Protein 5HDW (pdb70)

B-factor: mean 55.84, std 20.88, range [26.65, 160.29]

Organism: Homo sapiens (NCBI:txid9606)

Solvent-accessible surface area: 7452 Å² total; per-residue (Å²): 105,128,50,92,21,84,47,71,58,5,25,0,16,0,28,18,59,51,56,88,177,111,24,42,120,156,81,52,96,17,34,3,31,12,103,0,78,0,48,8,47,176,124,10,103,90,76,74,6,0,44,0,48,31,59,39,10,92,28,11,19,65,132,57,84,76,107,120,48,138,12,100,0,0,90,66,87,94,18,68,0,26,36,30,113,58,36,82,20,86,32,68,15,82,9,50,16,64,36,3,68,1,44,13,72,0,26,0,47,42,56,146,91,197,135,125,109,56,77,0,47,5,14,129,0,94,2,67,9,126,147

GO terms:
  GO:0005634 nucleus (C, IDA)
  GO:0019005 SCF ubiquitin ligase complex (C, IDA)
  GO:0031146 SCF-dependent proteasomal ubiquitin-dependent protein catabolic process (P, IDA)
  GO:1990756 ubiquitin-like ligase-substrate adaptor activity (F, IDA)
  GO:0032496 response to lipopolysaccharide (P, IDA)
  GO:0004842 ubiquitin-protein transferase activity (F, TAS)
  GO:0006508 proteolysis (P, TAS)
  GO:0005515 protein binding (F, IPI)

Radius of gyration: 16.0 Å; Cα contacts (8 Å, |Δi|>4): 334; chains: 1; bounding box: 41×27×47 Å

CATH classification: 2.60.40.1470

Structure (mmCIF, N/CA/C/O backbone):
data_5HDW
#
_entry.id   5HDW
#
_cell.length_a   30.477
_cell.length_b   96.813
_cell.length_c   40.517
_cell.angle_alpha   90.00
_cell.angle_beta   90.00
_cell.angle_gamma   90.00
#
_symmetry.space_group_name_H-M   'P 21 21 2'
#
loop_
_entity.id
_entity.type
_entity.pdbx_description
1 polymer 'F-box only protein 3'
2 water water
#
loop_
_atom_site.group_PDB
_atom_site.id
_atom_site.type_symbol
_atom_site.label_atom_id
_atom_site.label_alt_id
_atom_site.label_comp_id
_atom_site.label_asym_id
_atom_site.label_entity_id
_atom_site.label_seq_id
_atom_site.pdbx_PDB_ins_code
_atom_site.Cartn_x
_atom_site.Cartn_y
_atom_site.Cartn_z
_atom_site.occupancy
_atom_site.B_iso_or_equiv
_atom_site.auth_seq_id
_atom_site.auth_comp_id
_atom_site.auth_asym_id
_atom_site.auth_atom_id
_atom_site.pdbx_PDB_model_num
ATOM 1 N N . SER A 1 1 ? 8.706 5.262 -15.992 1.00 52.84 -3 SER A N 1
ATOM 2 C CA . SER A 1 1 ? 9.096 6.049 -14.838 1.00 52.19 -3 SER A CA 1
ATOM 3 C C . SER A 1 1 ? 7.860 6.591 -14.186 1.00 47.24 -3 SER A C 1
ATOM 4 O O . SER A 1 1 ? 6.813 6.374 -14.670 1.00 48.81 -3 SER A O 1
ATOM 7 N N . GLU A 1 2 ? 7.997 7.297 -13.086 1.00 50.15 -2 GLU A N 1
ATOM 8 C CA . GLU A 1 2 ? 6.857 7.661 -12.289 1.00 55.24 -2 GLU A CA 1
ATOM 9 C C . GLU A 1 2 ? 6.788 9.124 -11.910 1.00 44.57 -2 GLU A C 1
ATOM 10 O O . GLU A 1 2 ? 7.710 9.649 -11.367 1.00 45.08 -2 GLU A O 1
ATOM 16 N N . PHE A 1 3 ? 5.665 9.761 -12.168 1.00 36.82 -1 PHE A N 1
ATOM 17 C CA . PHE A 1 3 ? 5.488 11.178 -11.912 1.00 41.74 -1 PHE A CA 1
ATOM 18 C C . PHE A 1 3 ? 4.273 11.415 -11.026 1.00 43.18 -1 PHE A C 1
ATOM 19 O O . PHE A 1 3 ? 3.310 10.703 -11.129 1.00 44.07 -1 PHE A O 1
ATOM 27 N N . VAL A 1 4 ? 4.328 12.399 -10.154 1.00 36.66 278 VAL A N 1
ATOM 28 C CA . VAL A 1 4 ? 3.263 12.589 -9.197 1.00 40.21 278 VAL A CA 1
ATOM 29 C C . VAL A 1 4 ? 2.968 14.029 -8.878 1.00 46.67 278 VAL A C 1
ATOM 30 O O . VAL A 1 4 ? 3.840 14.832 -8.806 1.00 47.10 278 VAL A O 1
ATOM 34 N N . ALA A 1 5 ? 1.704 14.348 -8.710 1.00 39.53 279 ALA A N 1
ATOM 35 C CA . ALA A 1 5 ? 1.309 15.659 -8.289 1.00 42.27 279 ALA A CA 1
ATOM 36 C C . ALA A 1 5 ? 0.149 15.508 -7.363 1.00 50.24 279 ALA A C 1
ATOM 37 O O . ALA A 1 5 ? -0.728 14.725 -7.599 1.00 44.47 279 ALA A O 1
ATOM 39 N N . THR A 1 6 ? 0.155 16.268 -6.298 1.00 49.60 280 THR A N 1
ATOM 40 C CA . THR A 1 6 ? -0.946 16.210 -5.346 1.00 54.93 280 THR A CA 1
ATOM 41 C C . THR A 1 6 ? -1.645 17.570 -5.260 1.00 52.09 280 THR A C 1
ATOM 42 O O . THR A 1 6 ? -0.996 18.614 -5.267 1.00 55.59 280 THR A O 1
ATOM 46 N N . THR A 1 7 ? -2.975 17.536 -5.222 1.00 51.96 281 THR A N 1
ATOM 47 C CA . THR A 1 7 ? -3.803 18.722 -5.026 1.00 51.59 281 THR A CA 1
ATOM 48 C C . THR A 1 7 ? -4.776 18.458 -3.882 1.00 50.38 281 THR A C 1
ATOM 49 O O . THR A 1 7 ? -5.629 17.585 -3.984 1.00 49.06 281 THR A O 1
ATOM 53 N N . GLY A 1 8 ? -4.647 19.206 -2.791 1.00 55.91 282 GLY A N 1
ATOM 54 C CA . GLY A 1 8 ? -5.496 18.991 -1.632 1.00 53.01 282 GLY A CA 1
ATOM 55 C C . GLY A 1 8 ? -5.281 17.593 -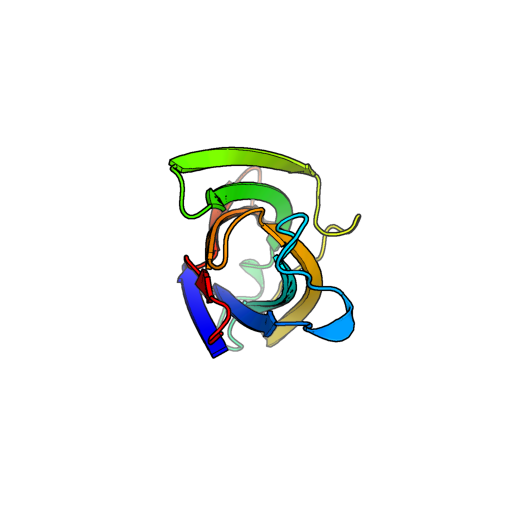1.094 1.00 54.86 282 GLY A C 1
ATOM 56 O O . GLY A 1 8 ? -4.149 17.205 -0.814 1.00 59.47 282 GLY A O 1
ATOM 57 N N . ASP A 1 9 ? -6.344 16.836 -0.999 1.00 57.77 283 ASP A N 1
ATOM 58 C CA . ASP A 1 9 ? -6.238 15.481 -0.556 1.00 63.79 283 ASP A CA 1
ATOM 59 C C . ASP A 1 9 ? -6.172 14.513 -1.703 1.00 57.56 283 ASP A C 1
ATOM 60 O O . ASP A 1 9 ? -6.313 13.335 -1.507 1.00 59.58 283 ASP A O 1
ATOM 65 N N . ILE A 1 10 ? -5.934 15.012 -2.901 1.00 49.58 284 ILE A N 1
ATOM 66 C CA . ILE A 1 10 ? -5.877 14.152 -4.060 1.00 45.31 284 ILE A CA 1
ATOM 67 C C . ILE A 1 10 ? -4.536 14.090 -4.756 1.00 46.11 284 ILE A C 1
ATOM 68 O O . ILE A 1 10 ? -3.932 15.077 -5.039 1.00 41.92 284 ILE A O 1
ATOM 73 N N . THR A 1 11 ? -4.108 12.893 -5.055 1.00 42.12 285 THR A N 1
ATOM 74 C CA . THR A 1 11 ? -2.855 12.705 -5.707 1.00 48.53 285 THR A CA 1
ATOM 75 C C . THR A 1 11 ? -3.051 12.022 -7.049 1.00 43.55 285 THR A C 1
ATOM 76 O O . THR A 1 11 ? -3.801 11.095 -7.163 1.00 41.01 285 THR A O 1
ATOM 80 N N . VAL A 1 12 ? -2.379 12.525 -8.065 1.00 37.06 286 VAL A N 1
ATOM 81 C CA . VAL A 1 12 ? -2.407 11.921 -9.392 1.00 31.10 286 VAL A CA 1
ATOM 82 C C . VAL A 1 12 ? -1.016 11.369 -9.698 1.00 39.32 286 VAL A C 1
ATOM 83 O O . VAL A 1 12 ? -0.021 12.103 -9.673 1.00 38.23 286 VAL A O 1
ATOM 87 N N . SER A 1 13 ? -0.949 10.073 -9.963 1.00 31.25 287 SER A N 1
ATOM 88 C CA . SER A 1 13 ? 0.306 9.427 -10.286 1.00 40.71 287 SER A CA 1
ATOM 89 C C . SER A 1 13 ? 0.280 8.902 -11.716 1.00 41.77 287 SER A C 1
ATOM 90 O O . SER A 1 13 ? -0.706 8.313 -12.156 1.00 40.84 287 SER A O 1
ATOM 93 N N . VAL A 1 14 ? 1.373 9.108 -12.430 1.00 35.12 288 VAL A N 1
ATOM 94 C CA . VAL A 1 14 ? 1.488 8.663 -13.810 1.00 31.70 288 VAL A CA 1
ATOM 95 C C . VAL A 1 14 ? 2.722 7.778 -13.989 1.00 36.01 288 VAL A C 1
ATOM 96 O O . VAL A 1 14 ? 3.843 8.162 -13.628 1.00 37.98 288 VAL A O 1
ATOM 100 N N . SER A 1 15 ? 2.504 6.571 -14.501 1.00 41.85 289 SER A N 1
ATOM 101 C CA . SER A 1 15 ? 3.609 5.714 -14.918 1.00 44.57 289 SER A CA 1
ATOM 102 C C . SER A 1 15 ? 3.569 5.634 -16.426 1.00 39.99 289 SER A C 1
ATOM 103 O O . SER A 1 15 ? 2.502 5.460 -17.013 1.00 46.04 289 SER A O 1
ATOM 106 N N . THR A 1 16 ? 4.723 5.746 -17.056 1.00 37.22 290 THR A N 1
ATOM 107 C CA . THR A 1 16 ? 4.797 5.695 -18.508 1.00 48.08 290 THR A CA 1
ATOM 108 C C . THR A 1 16 ? 5.566 4.465 -18.956 1.00 48.53 290 THR A C 1
ATOM 109 O O . THR A 1 16 ? 6.291 3.862 -18.171 1.00 46.59 290 THR A O 1
ATOM 113 N N . SER A 1 17 ? 5.402 4.108 -20.223 1.00 45.53 291 SER A N 1
ATOM 114 C CA . SER A 1 17 ? 6.109 2.993 -20.813 1.00 55.53 291 SER A CA 1
ATOM 115 C C . SER A 1 17 ? 6.299 3.255 -22.293 1.00 53.72 291 SER A C 1
ATOM 116 O O . SER A 1 17 ? 5.371 3.673 -22.980 1.00 49.71 291 SER A O 1
ATOM 119 N N . PHE A 1 18 ? 7.507 3.009 -22.778 1.00 54.23 292 PHE A N 1
ATOM 120 C CA . PHE A 1 18 ? 7.777 3.058 -24.203 1.00 61.11 292 PHE A CA 1
ATOM 121 C C . PHE A 1 18 ? 7.489 1.681 -24.800 1.00 67.95 292 PHE A C 1
ATOM 122 O O . PHE A 1 18 ? 7.909 0.668 -24.241 1.00 73.94 292 PHE A O 1
ATOM 130 N N . LEU A 1 19 ? 6.760 1.638 -25.915 1.00 70.34 293 LEU A N 1
ATOM 131 C CA . LEU A 1 19 ? 6.483 0.368 -26.592 1.00 72.01 293 LEU A CA 1
ATOM 132 C C . LEU A 1 19 ? 7.165 0.285 -27.964 1.00 76.86 293 LEU A C 1
ATOM 133 O O . LEU A 1 19 ? 6.576 0.666 -28.981 1.00 78.12 293 LEU A O 1
ATOM 138 N N . PRO A 1 20 ? 8.411 -0.226 -27.989 1.00 80.41 294 PRO A N 1
ATOM 139 C CA . PRO A 1 20 ? 9.276 -0.324 -29.174 1.00 79.45 294 PRO A CA 1
ATOM 140 C C . PRO A 1 20 ? 8.664 -1.104 -30.344 1.00 80.89 294 PRO A C 1
ATOM 141 O O . PRO A 1 20 ? 8.974 -0.806 -31.502 1.00 71.87 294 PRO A O 1
ATOM 145 N N . GLU A 1 21 ? 7.824 -2.090 -30.040 1.00 85.28 295 GLU A N 1
ATOM 146 C CA . GLU A 1 21 ? 7.196 -2.918 -31.065 1.00 91.80 295 GLU A CA 1
ATOM 147 C C . GLU A 1 21 ? 6.248 -2.106 -31.943 1.00 87.98 295 GLU A C 1
ATOM 148 O O . GLU A 1 21 ? 6.042 -2.431 -33.113 1.00 96.48 295 GLU A O 1
ATOM 154 N N . LEU A 1 22 ? 5.707 -1.050 -31.367 1.00 78.95 296 LEU A N 1
ATOM 155 C CA . LEU A 1 22 ? 4.831 -0.171 -32.108 1.00 78.00 296 LEU A CA 1
ATOM 156 C C . LEU A 1 22 ? 5.524 1.109 -32.541 1.00 80.48 296 LEU A C 1
ATOM 157 O O . LEU A 1 22 ? 4.906 1.970 -33.099 1.00 82.37 296 LEU A O 1
ATOM 162 N N . SER A 1 23 ? 6.817 1.213 -32.295 1.00 78.80 297 SER A N 1
ATOM 163 C CA . SER A 1 23 ? 7.568 2.429 -32.577 1.00 74.45 297 SER A CA 1
ATOM 164 C C . SER A 1 23 ? 8.570 2.293 -33.721 1.00 71.59 297 SER A C 1
ATOM 165 O O . SER A 1 23 ? 9.362 1.367 -33.770 1.00 72.79 297 SER A O 1
ATOM 168 N N . SER A 1 24 ? 8.559 3.258 -34.615 1.00 77.10 298 SER A N 1
ATOM 169 C CA . SER A 1 24 ? 9.497 3.275 -35.722 1.00 79.81 298 SER A CA 1
ATOM 170 C C . SER A 1 24 ? 10.283 4.574 -35.751 1.00 78.12 298 SER A C 1
ATOM 171 O O . SER A 1 24 ? 9.844 5.571 -35.210 1.00 71.56 298 SER A O 1
ATOM 174 N N . VAL A 1 25 ? 11.453 4.547 -36.376 1.00 78.90 299 VAL A N 1
ATOM 175 C CA . VAL A 1 25 ? 12.229 5.756 -36.545 1.00 81.16 299 VAL A CA 1
ATOM 176 C C . VAL A 1 25 ? 11.901 6.430 -37.866 1.00 82.34 299 VAL A C 1
ATOM 177 O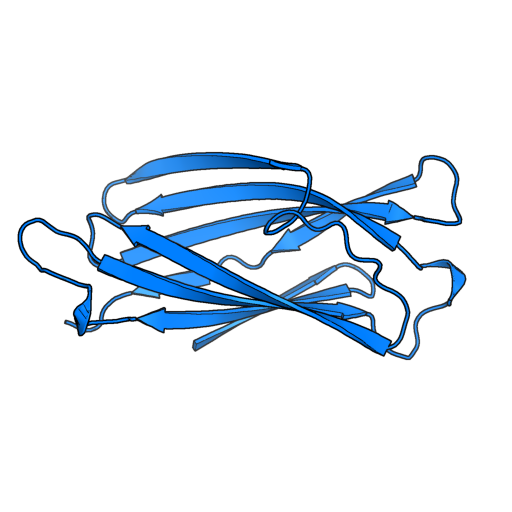 O . VAL A 1 25 ? 12.036 7.622 -38.004 1.00 79.16 299 VAL A O 1
ATOM 181 N N . HIS A 1 26 ? 11.409 5.654 -38.813 1.00 85.56 300 HIS A N 1
ATOM 182 C CA . HIS A 1 26 ? 10.834 6.193 -40.040 1.00 86.37 300 HIS A CA 1
ATOM 183 C C . HIS A 1 26 ? 9.697 5.322 -40.585 1.00 88.63 300 HIS A C 1
ATOM 184 O O . HIS A 1 26 ? 9.892 4.134 -40.837 1.00 89.39 300 HIS A O 1
ATOM 191 N N . PRO A 1 27 ? 8.500 5.911 -40.759 1.00 87.99 301 PRO A N 1
ATOM 192 C CA . PRO A 1 27 ? 8.160 7.285 -40.368 1.00 85.72 301 PRO A CA 1
ATOM 193 C C . PRO A 1 27 ? 8.281 7.407 -38.853 1.00 80.58 301 PRO A C 1
ATOM 194 O O . PRO A 1 27 ? 8.136 6.401 -38.163 1.00 79.38 301 PRO A O 1
ATOM 198 N N . PRO A 1 28 ? 8.590 8.613 -38.353 1.00 78.15 302 PRO A N 1
ATOM 199 C CA . PRO A 1 28 ? 8.851 8.826 -36.924 1.00 75.82 302 PRO A CA 1
ATOM 200 C C . PRO A 1 28 ? 7.566 8.627 -36.126 1.00 73.64 302 PRO A C 1
ATOM 201 O O . PRO A 1 28 ? 6.699 9.491 -36.149 1.00 74.93 302 PRO A O 1
ATOM 205 N N . HIS A 1 29 ? 7.445 7.497 -35.441 1.00 72.37 303 HIS A N 1
ATOM 206 C CA . HIS A 1 29 ? 6.241 7.196 -34.670 1.00 72.14 303 HIS A CA 1
ATOM 207 C C . HIS A 1 29 ? 6.645 6.596 -33.338 1.00 68.96 303 HIS A C 1
ATOM 208 O O .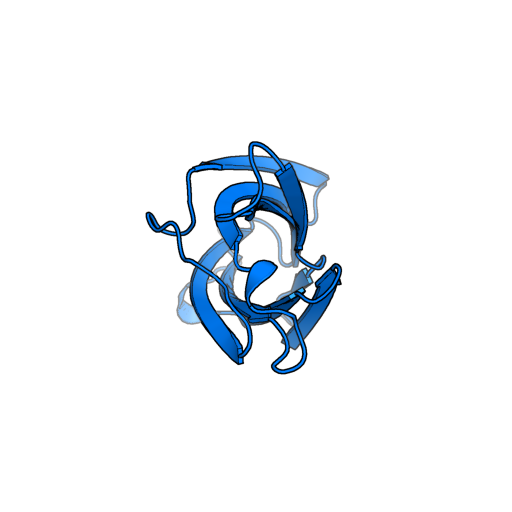 HIS A 1 29 ? 7.034 5.431 -33.272 1.00 68.84 303 HIS A O 1
ATOM 215 N N . TYR A 1 30 ? 6.554 7.377 -32.271 1.00 66.80 304 TYR A N 1
ATOM 216 C CA . TYR A 1 30 ? 7.033 6.899 -30.981 1.00 64.67 304 TYR A CA 1
ATOM 217 C C . TYR A 1 30 ? 5.870 6.741 -30.014 1.00 64.70 304 TYR A C 1
ATOM 218 O O . TYR A 1 30 ? 5.345 7.719 -29.473 1.00 58.48 304 TYR A O 1
ATOM 227 N N . PHE A 1 31 ? 5.550 5.480 -29.747 1.00 65.95 305 PHE A N 1
ATOM 228 C CA . PHE A 1 31 ? 4.365 5.073 -29.023 1.00 64.03 305 PHE A CA 1
ATOM 229 C C . PHE A 1 31 ? 4.595 4.898 -27.565 1.00 57.82 305 PHE A C 1
ATOM 230 O O . PHE A 1 31 ? 5.445 4.155 -27.160 1.00 53.92 305 PHE A O 1
ATOM 238 N N . PHE A 1 32 ? 3.816 5.600 -26.765 1.00 52.95 306 PHE A N 1
ATOM 239 C CA . PHE A 1 32 ? 3.950 5.465 -25.324 1.00 48.36 306 PHE A CA 1
ATOM 240 C C . PHE A 1 32 ? 2.578 5.159 -24.731 1.00 46.25 306 PHE A C 1
ATOM 241 O O . PHE A 1 32 ? 1.562 5.659 -25.205 1.00 46.44 306 PHE A O 1
ATOM 249 N N . THR A 1 33 ? 2.550 4.311 -23.715 1.00 45.25 307 THR A N 1
ATOM 250 C CA . THR A 1 33 ? 1.354 4.165 -22.902 1.00 45.17 307 THR A CA 1
ATOM 251 C C . THR A 1 33 ? 1.601 4.867 -21.602 1.00 37.07 307 THR A C 1
ATOM 252 O O . THR A 1 33 ? 2.750 5.117 -21.221 1.00 39.83 307 THR A O 1
ATOM 256 N N . TYR A 1 34 ? 0.525 5.207 -20.912 1.00 36.79 308 TYR A N 1
ATOM 257 C CA . TYR A 1 34 ? 0.678 5.817 -19.614 1.00 39.31 308 TYR A CA 1
ATOM 258 C C . TYR A 1 34 ? -0.461 5.302 -18.752 1.00 38.38 308 TYR A C 1
ATOM 259 O O . TYR A 1 34 ? -1.560 5.044 -19.242 1.00 32.53 308 TYR A O 1
ATOM 268 N N . ARG A 1 35 ? -0.187 5.087 -17.496 1.00 39.61 309 ARG A N 1
ATOM 269 C CA . ARG A 1 35 ? -1.175 4.626 -16.586 1.00 34.49 309 ARG A CA 1
ATOM 270 C C . ARG A 1 35 ? -1.340 5.680 -15.539 1.00 33.01 309 ARG A C 1
ATOM 271 O O . ARG A 1 35 ? -0.397 6.136 -14.972 1.00 40.35 309 ARG A O 1
ATOM 279 N N . ILE A 1 36 ? -2.567 6.068 -15.318 1.00 29.48 310 ILE A N 1
ATOM 280 C CA . ILE A 1 36 ? -2.871 7.112 -14.399 1.00 31.39 310 ILE A CA 1
ATOM 281 C C . ILE A 1 36 ? -3.566 6.629 -13.150 1.00 37.15 310 ILE A C 1
ATOM 282 O O . ILE A 1 36 ? -4.486 5.873 -13.207 1.00 38.42 310 ILE A O 1
ATOM 287 N N . ARG A 1 37 ? -3.122 7.110 -12.024 1.00 33.67 311 ARG A N 1
ATOM 288 C CA . ARG A 1 37 ? -3.697 6.709 -10.765 1.00 38.94 311 ARG A CA 1
ATOM 289 C C . ARG A 1 37 ? -4.180 7.961 -10.075 1.00 41.32 311 ARG A C 1
ATOM 290 O O . ARG A 1 37 ? -3.392 8.882 -9.843 1.00 39.08 311 ARG A O 1
ATOM 298 N N . ILE A 1 38 ? -5.476 8.009 -9.787 1.00 41.72 312 ILE A N 1
ATOM 299 C CA . ILE A 1 38 ? -6.073 9.114 -9.041 1.00 39.34 312 ILE A CA 1
ATOM 300 C C . ILE A 1 38 ? -6.530 8.598 -7.692 1.00 43.69 312 ILE A C 1
ATOM 301 O O . ILE A 1 38 ? -7.356 7.679 -7.621 1.00 39.65 312 ILE A O 1
ATOM 306 N N . GLU A 1 39 ? -5.994 9.168 -6.620 1.00 43.23 313 GLU A N 1
ATOM 307 C CA . GLU A 1 39 ? -6.293 8.647 -5.300 1.00 50.10 313 GLU A CA 1
ATOM 308 C C . GLU A 1 39 ? -6.522 9.758 -4.283 1.00 55.84 313 GLU A C 1
ATOM 309 O O . GLU A 1 39 ? -5.950 10.842 -4.392 1.00 52.23 313 GLU A O 1
ATOM 315 N N . MET A 1 40 ? -7.377 9.474 -3.303 1.00 56.34 314 MET A N 1
ATOM 316 C CA . MET A 1 40 ? -7.650 10.400 -2.218 1.00 55.17 314 MET A CA 1
ATOM 317 C C . MET A 1 40 ? -7.235 9.738 -0.921 1.00 58.81 314 MET A C 1
ATOM 318 O O . MET A 1 40 ? -7.510 8.558 -0.701 1.00 57.98 314 MET A O 1
ATOM 323 N N . SER A 1 41 ? -6.553 10.490 -0.068 1.00 54.94 315 SER A N 1
ATOM 324 C CA . SER A 1 41 ? -6.019 9.924 1.159 1.00 55.65 315 SER A CA 1
ATOM 325 C C . SER A 1 41 ? -7.117 9.383 2.064 1.00 59.46 315 SER A C 1
ATOM 326 O O . SER A 1 41 ? -8.265 9.834 2.017 1.00 57.80 315 SER A O 1
ATOM 329 N N . LYS A 1 42 ? -6.748 8.406 2.883 1.00 62.96 316 LYS A N 1
ATOM 330 C CA . LYS A 1 42 ? -7.665 7.779 3.820 1.00 66.80 316 LYS A CA 1
ATOM 331 C C . LYS A 1 42 ? -8.171 8.765 4.869 1.00 66.24 316 LYS A C 1
ATOM 332 O O . LYS A 1 42 ? -9.253 8.591 5.426 1.00 64.47 316 LYS A O 1
ATOM 338 N N . ASP A 1 43 ? -7.376 9.794 5.148 1.00 70.57 317 ASP A N 1
ATOM 339 C CA . ASP A 1 43 ? -7.650 10.682 6.277 1.00 76.53 317 ASP A CA 1
ATOM 340 C C . ASP A 1 43 ? -8.581 11.832 5.906 1.00 69.68 317 ASP A C 1
ATOM 341 O O . ASP A 1 43 ? -8.926 12.659 6.750 1.00 65.87 317 ASP A O 1
ATOM 346 N N . ALA A 1 44 ? -8.991 11.876 4.644 1.00 62.82 318 ALA A N 1
ATOM 347 C CA . ALA A 1 44 ? -9.864 12.939 4.170 1.00 62.67 318 ALA A CA 1
ATOM 348 C C . ALA A 1 44 ? -11.297 12.751 4.664 1.00 66.81 318 ALA A C 1
ATOM 349 O O . ALA A 1 44 ? -11.744 11.628 4.906 1.00 69.83 318 ALA A O 1
ATOM 351 N N . LEU A 1 45 ? -12.011 13.859 4.822 1.00 65.02 319 LEU A N 1
ATOM 352 C CA . LEU A 1 45 ? -13.401 13.809 5.255 1.00 63.03 319 LEU A CA 1
ATOM 353 C C . LEU A 1 45 ? -14.275 13.215 4.164 1.00 61.40 319 LEU A C 1
ATOM 354 O O . LEU A 1 45 ? -14.110 13.546 2.998 1.00 57.76 319 LEU A O 1
ATOM 359 N N . PRO A 1 46 ? -15.227 12.347 4.539 1.00 64.46 320 PRO A N 1
ATOM 360 C CA . PRO A 1 46 ? -16.118 11.754 3.535 1.00 62.58 320 PRO A CA 1
ATOM 361 C C . PRO A 1 46 ? -16.939 12.818 2.811 1.00 66.78 320 PRO A C 1
ATOM 362 O O . PRO A 1 46 ? -17.485 12.548 1.741 1.00 58.18 320 PRO A O 1
ATOM 366 N N . GLU A 1 47 ? -16.959 14.029 3.330 1.00 73.64 321 GLU A N 1
ATOM 367 C CA . GLU A 1 47 ? -17.659 15.113 2.676 1.00 78.81 321 GLU A CA 1
ATOM 368 C C . GLU A 1 47 ? -16.978 15.513 1.409 1.00 74.42 321 GLU A C 1
ATOM 369 O O . GLU A 1 47 ? -17.605 16.041 0.525 1.00 74.41 321 GLU A O 1
ATOM 375 N N . LYS A 1 48 ? -15.670 15.328 1.361 1.00 72.08 322 LYS A N 1
ATOM 376 C CA . LYS A 1 48 ? -14.915 15.778 0.212 1.00 69.05 322 LYS A CA 1
ATOM 377 C C . LYS A 1 48 ? -15.096 14.916 -1.007 1.00 59.65 322 LYS A C 1
ATOM 378 O O . LYS A 1 48 ? -14.503 15.143 -2.002 1.00 57.12 322 LYS A O 1
ATOM 384 N N . ALA A 1 49 ? -15.917 13.906 -0.909 1.00 58.33 323 ALA A N 1
ATOM 385 C CA . ALA A 1 49 ? -16.180 13.028 -2.049 1.00 52.59 323 ALA A CA 1
ATOM 386 C C . ALA A 1 49 ? -16.452 13.866 -3.279 1.00 49.88 323 ALA A C 1
ATOM 387 O O . ALA A 1 49 ? -17.168 14.863 -3.208 1.00 49.54 323 ALA A O 1
ATOM 389 N N . CYS A 1 50 ? -15.863 13.479 -4.403 1.00 50.54 324 CYS A N 1
ATOM 390 C CA . CYS A 1 50 ? -15.962 14.303 -5.595 1.00 51.16 324 CYS A CA 1
ATOM 391 C C . CYS A 1 50 ? -16.014 13.447 -6.844 1.00 46.83 324 CYS A C 1
ATOM 392 O O . CYS A 1 50 ? -15.610 12.280 -6.839 1.00 47.81 324 CYS A O 1
ATOM 395 N N . GLN A 1 51 ? -16.525 14.028 -7.921 1.00 35.39 325 GLN A N 1
ATOM 396 C CA . GLN A 1 51 ? -16.703 13.270 -9.141 1.00 32.59 325 GLN A CA 1
ATOM 397 C C . GLN A 1 51 ? -16.052 13.914 -10.325 1.00 34.95 325 GLN A C 1
ATOM 398 O O . GLN A 1 51 ? -16.278 15.090 -10.585 1.00 34.47 325 GLN A O 1
ATOM 404 N N . LEU A 1 52 ? -15.259 13.165 -11.049 1.00 35.28 326 LEU A N 1
ATOM 405 C CA . LEU A 1 52 ? -14.559 13.645 -12.210 1.00 36.67 326 LEU A CA 1
ATOM 406 C C . LEU A 1 52 ? -15.481 14.047 -13.335 1.00 40.01 326 LEU A C 1
ATOM 407 O O . LEU A 1 52 ? -16.233 13.247 -13.796 1.00 42.29 326 LEU A O 1
ATOM 412 N N . ASP A 1 53 ? -15.396 15.286 -13.78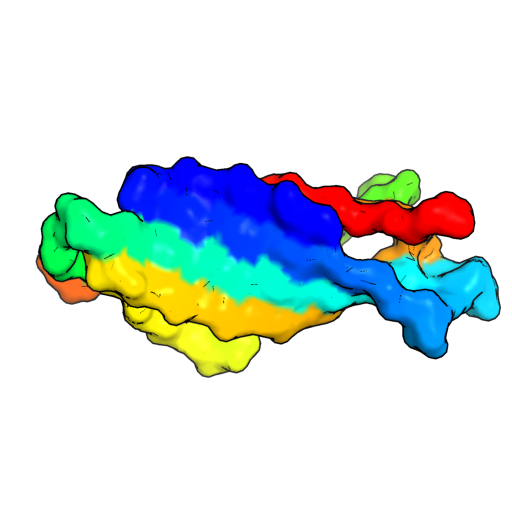4 1.00 32.15 327 ASP A N 1
ATOM 413 C CA . ASP A 1 53 ? -16.253 15.820 -14.847 1.00 41.67 327 ASP A CA 1
ATOM 414 C C . ASP A 1 53 ? -15.554 15.744 -16.205 1.00 36.49 327 ASP A C 1
ATOM 415 O O . ASP A 1 53 ? -16.130 15.321 -17.199 1.00 33.21 327 ASP A O 1
ATOM 420 N N . SER A 1 54 ? -14.321 16.213 -16.259 1.00 29.88 328 SER A N 1
ATOM 421 C CA . SER A 1 54 ? -13.702 16.405 -17.551 1.00 29.33 328 SER A CA 1
ATOM 422 C C . SER A 1 54 ? -12.180 16.467 -17.438 1.00 32.70 328 SER A C 1
ATOM 423 O O . SER A 1 54 ? -11.624 16.492 -16.338 1.00 31.46 328 SER A O 1
ATOM 426 N N . ARG A 1 55 ? -11.507 16.459 -18.582 1.00 29.37 329 ARG A N 1
ATOM 427 C CA . ARG A 1 55 ? -10.045 16.443 -18.615 1.00 32.78 329 ARG A CA 1
ATOM 428 C C . ARG A 1 55 ? -9.573 17.522 -19.570 1.00 33.10 329 ARG A C 1
ATOM 429 O O . ARG A 1 55 ? -10.302 17.914 -20.482 1.00 32.94 329 ARG A O 1
ATOM 437 N N . TYR A 1 56 ? -8.350 17.994 -19.361 1.00 29.73 330 TYR A N 1
ATOM 438 C CA . TYR A 1 56 ? -7.698 18.940 -20.255 1.00 30.20 330 TYR A CA 1
ATOM 439 C C . TYR A 1 56 ? -6.268 18.501 -20.385 1.00 28.21 330 TYR A C 1
ATOM 440 O O . TYR A 1 56 ? -5.586 18.406 -19.382 1.00 29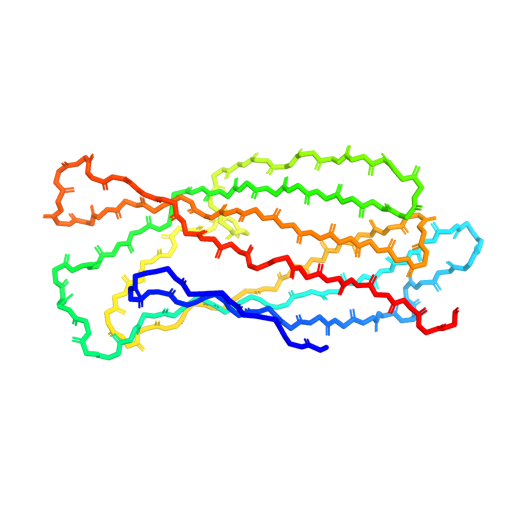.12 330 TYR A O 1
ATOM 449 N N . TRP A 1 57 ? -5.829 18.244 -21.612 1.00 28.40 331 TRP A N 1
ATOM 450 C CA . TRP A 1 57 ? -4.441 17.832 -21.877 1.00 28.39 331 TRP A CA 1
ATOM 451 C C . TRP A 1 57 ? -3.775 18.835 -22.772 1.00 28.50 331 TRP A C 1
ATOM 452 O O . TRP A 1 57 ? -4.377 19.278 -23.748 1.00 27.92 331 TRP A O 1
ATOM 463 N N . ARG A 1 58 ? -2.531 19.172 -22.453 1.00 28.01 332 ARG A N 1
ATOM 464 C CA . ARG A 1 58 ? -1.659 19.906 -23.355 1.00 28.41 332 ARG A CA 1
ATOM 465 C C . ARG A 1 58 ? -0.508 18.956 -23.698 1.00 29.00 332 ARG A C 1
ATOM 466 O O . ARG A 1 58 ? 0.210 18.535 -22.806 1.00 29.09 332 ARG A O 1
ATOM 474 N N . ILE A 1 59 ? -0.385 18.593 -24.973 1.00 27.94 333 ILE A N 1
ATOM 475 C CA . ILE A 1 59 ? 0.584 17.612 -25.419 1.00 30.72 333 ILE A CA 1
ATOM 476 C C . ILE A 1 59 ? 1.632 18.294 -26.306 1.00 33.83 333 ILE A C 1
ATOM 477 O O . ILE A 1 59 ? 1.276 18.961 -27.284 1.00 34.56 333 ILE A O 1
ATOM 482 N N . THR A 1 60 ? 2.910 18.130 -25.973 1.00 30.95 334 THR A N 1
ATOM 483 C CA . THR A 1 60 ? 3.982 18.836 -26.691 1.00 31.15 334 THR A CA 1
ATOM 484 C C . THR A 1 60 ? 5.015 17.841 -27.184 1.00 38.39 334 THR A C 1
ATOM 485 O O . THR A 1 60 ? 5.472 17.003 -26.405 1.00 36.17 334 THR A O 1
ATOM 489 N N . ASN A 1 61 ? 5.386 17.914 -28.462 1.00 38.82 335 ASN A N 1
ATOM 490 C CA . ASN A 1 61 ? 6.502 17.085 -28.926 1.00 44.27 335 ASN A CA 1
ATOM 491 C C . ASN A 1 61 ? 7.832 17.835 -28.908 1.00 45.77 335 ASN A C 1
ATOM 492 O O . ASN A 1 61 ? 7.913 18.986 -28.464 1.00 44.18 335 ASN A O 1
ATOM 497 N N . ALA A 1 62 ? 8.879 17.189 -29.409 1.00 47.00 336 ALA A N 1
ATOM 498 C CA . ALA A 1 62 ? 10.219 17.746 -29.297 1.00 48.12 336 ALA A CA 1
ATOM 499 C C . ALA A 1 62 ? 10.544 18.797 -30.367 1.00 54.31 336 ALA A C 1
ATOM 500 O O . ALA A 1 62 ? 11.650 19.352 -30.373 1.00 59.57 336 ALA A O 1
ATOM 502 N N . LYS A 1 63 ? 9.604 19.080 -31.267 1.00 50.57 337 LYS A N 1
ATOM 503 C CA . LYS A 1 63 ? 9.848 20.118 -32.274 1.00 56.95 337 LYS A CA 1
ATOM 504 C C . LYS A 1 63 ? 8.889 21.298 -32.122 1.00 52.42 337 LYS A C 1
ATOM 505 O O . LYS A 1 63 ? 8.714 22.096 -33.043 1.00 49.69 337 LYS A O 1
ATOM 511 N N . GLY A 1 64 ? 8.274 21.405 -30.952 1.00 47.74 338 GLY A N 1
ATOM 512 C CA . GLY A 1 64 ? 7.471 22.566 -30.629 1.00 45.90 338 GLY A CA 1
ATOM 513 C C . GLY A 1 64 ? 6.028 22.572 -31.099 1.00 45.05 338 GLY A C 1
ATOM 514 O O . GLY A 1 64 ? 5.327 23.562 -30.902 1.00 43.54 338 GLY A O 1
ATOM 515 N N . ASP A 1 65 ? 5.568 21.486 -31.710 1.00 41.33 339 ASP A N 1
ATOM 516 C CA . ASP A 1 65 ? 4.146 21.359 -32.019 1.00 40.51 339 ASP A CA 1
ATOM 517 C C . ASP A 1 65 ? 3.365 21.033 -30.752 1.00 37.83 339 ASP A C 1
ATOM 518 O O . ASP A 1 65 ? 3.761 20.170 -29.968 1.00 36.49 339 ASP A O 1
ATOM 523 N N . VAL A 1 66 ? 2.247 21.721 -30.562 1.00 31.32 340 VAL A N 1
ATOM 524 C CA . VAL A 1 66 ? 1.441 21.549 -29.368 1.00 29.46 340 VAL A CA 1
ATOM 525 C C . VAL A 1 66 ? 0.011 21.171 -29.735 1.00 37.54 340 VAL A C 1
ATOM 526 O O . VAL A 1 66 ? -0.537 21.626 -30.740 1.00 42.93 340 VAL A O 1
ATOM 530 N N . GLU A 1 67 ? -0.591 20.323 -28.921 1.00 30.07 341 GLU A N 1
ATOM 531 C CA . GLU A 1 67 ? -1.984 19.950 -29.136 1.00 39.92 341 GLU A CA 1
ATOM 532 C C . GLU A 1 67 ? -2.726 20.088 -27.823 1.00 41.04 341 GLU A C 1
ATOM 533 O O . GLU A 1 67 ? -2.182 19.782 -26.763 1.00 33.70 341 GLU A O 1
ATOM 539 N N . GLU A 1 68 ? -3.943 20.613 -27.886 1.00 43.43 342 GLU A N 1
ATOM 540 C CA . GLU A 1 68 ? -4.822 20.654 -26.727 1.00 42.12 342 GLU A CA 1
ATOM 541 C C . GLU A 1 68 ? -5.913 19.619 -26.907 1.00 42.88 342 GLU A C 1
ATOM 542 O O . GLU A 1 68 ? -6.522 19.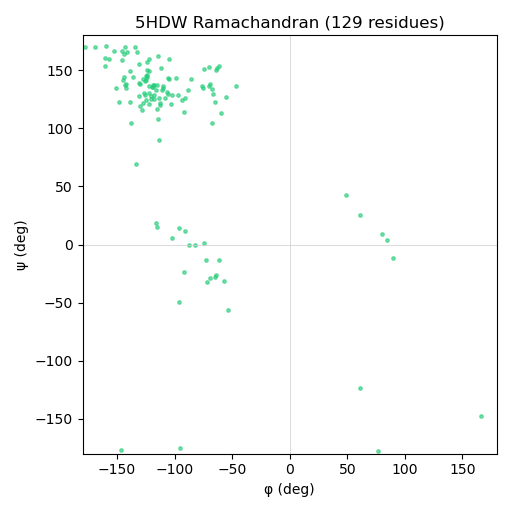549 -27.960 1.00 46.42 342 GLU A O 1
ATOM 548 N N . VAL A 1 69 ? -6.145 18.814 -25.879 1.00 42.76 343 VAL A N 1
ATOM 549 C CA . VAL A 1 69 ? -7.272 17.885 -25.864 1.00 43.15 343 VAL A CA 1
ATOM 550 C C . VAL A 1 69 ? -8.138 18.171 -24.644 1.00 38.99 343 VAL A C 1
ATOM 551 O O . VAL A 1 69 ? -7.660 18.182 -23.509 1.00 36.94 343 VAL A O 1
ATOM 555 N N . GLN A 1 70 ? -9.415 18.290 -24.874 1.00 40.39 344 GLN A N 1
ATOM 556 C CA . GLN A 1 70 ? -10.334 18.591 -23.833 1.00 42.54 344 GLN A CA 1
ATOM 557 C C . GLN A 1 70 ? -11.609 17.823 -24.106 1.00 43.71 344 GLN A C 1
ATOM 558 O O . GLN A 1 70 ? -12.063 17.747 -25.220 1.00 38.88 344 GLN A O 1
ATOM 564 N N . GLY A 1 71 ? -12.173 17.249 -23.070 1.00 40.23 345 GLY A N 1
ATOM 565 C CA . GLY A 1 71 ? -13.450 16.577 -23.202 1.00 38.68 345 GLY A CA 1
ATOM 566 C C . GLY A 1 71 ? -13.972 16.025 -21.892 1.00 36.18 345 GLY A C 1
ATOM 567 O O . GLY A 1 71 ? -13.253 16.006 -20.889 1.00 35.70 345 GLY A O 1
ATOM 568 N N . PRO A 1 72 ? -15.238 15.570 -21.897 1.00 39.26 346 PRO A N 1
ATOM 569 C CA . PRO A 1 72 ? -15.913 14.958 -20.750 1.00 34.11 346 PRO A CA 1
ATOM 570 C C . PRO A 1 72 ? -15.307 13.595 -20.386 1.00 39.50 346 PRO A C 1
ATOM 571 O O . PRO A 1 72 ? -15.027 12.788 -21.266 1.00 44.34 346 PRO A O 1
ATOM 575 N N . GLY A 1 73 ? -15.057 13.375 -19.100 1.00 31.49 347 GLY A N 1
ATOM 576 C CA . GLY A 1 73 ? -14.711 12.060 -18.601 1.00 35.84 347 GLY A CA 1
ATOM 577 C C . GLY A 1 73 ? -13.290 11.629 -18.877 1.00 35.75 347 GLY A C 1
ATOM 578 O O . GLY A 1 73 ? -12.490 12.386 -19.431 1.00 31.60 347 GLY A O 1
ATOM 579 N N . VAL A 1 74 ? -12.979 10.408 -18.463 1.00 40.27 348 VAL A N 1
ATOM 580 C CA . VAL A 1 74 ? -11.735 9.738 -18.839 1.00 39.44 348 VAL A CA 1
ATOM 581 C C . VAL A 1 74 ? -12.066 8.356 -19.353 1.00 39.76 348 VAL A C 1
ATOM 582 O O . VAL A 1 74 ? -12.669 7.554 -18.626 1.00 37.64 348 VAL A O 1
ATOM 586 N N . VAL A 1 75 ? -11.710 8.096 -20.612 1.00 38.74 349 VAL A N 1
ATOM 587 C CA . VAL A 1 75 ? -12.017 6.841 -21.296 1.00 41.60 349 VAL A CA 1
ATOM 588 C C . VAL A 1 75 ? -13.512 6.513 -21.096 1.00 45.72 349 VAL A C 1
ATOM 589 O O . VAL A 1 75 ? -13.900 5.377 -20.830 1.00 47.10 349 VAL A O 1
ATOM 593 N N . GLY A 1 76 ? -14.344 7.545 -21.222 1.00 41.57 350 GLY A N 1
ATOM 594 C CA . GLY A 1 76 ? -15.789 7.382 -21.194 1.00 46.94 350 GLY A CA 1
ATOM 595 C C . GLY A 1 76 ? -16.386 7.255 -19.804 1.00 47.06 350 GLY A C 1
ATOM 596 O O . GLY A 1 76 ? -17.565 6.958 -19.656 1.00 41.10 350 GLY A O 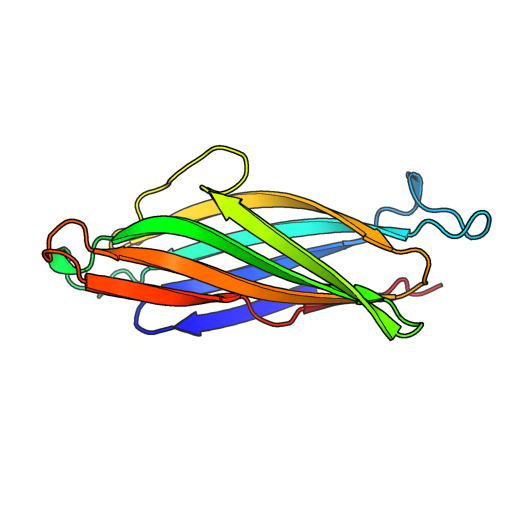1
ATOM 597 N N . GLU A 1 77 ? -15.588 7.484 -18.770 1.00 40.84 351 GLU A N 1
ATOM 598 C CA . GLU A 1 77 ? -16.098 7.274 -17.427 1.00 41.42 351 GLU A CA 1
ATOM 599 C C . GLU A 1 77 ? -15.999 8.528 -16.590 1.00 32.52 351 GLU A C 1
ATOM 600 O O . GLU A 1 77 ? -15.199 9.423 -16.892 1.00 33.58 351 GLU A O 1
ATOM 606 N N . PHE A 1 78 ? -16.796 8.569 -15.523 1.00 31.28 352 PHE A N 1
ATOM 607 C CA . PHE A 1 78 ? -16.909 9.720 -14.641 1.00 36.46 352 PHE A CA 1
ATOM 608 C C . PHE A 1 78 ? -16.832 9.254 -13.192 1.00 38.88 352 PHE A C 1
ATOM 609 O O . PHE A 1 78 ? -17.829 9.310 -12.454 1.00 40.71 352 PHE A O 1
ATOM 617 N N . PRO A 1 79 ? -15.645 8.792 -12.778 1.00 39.58 353 PRO A N 1
ATOM 618 C CA . PRO A 1 79 ? -15.489 8.105 -11.489 1.00 43.20 353 PRO A CA 1
ATOM 619 C C . PRO A 1 79 ? -15.645 8.989 -10.287 1.00 44.53 353 PRO A C 1
ATOM 620 O O . PRO A 1 79 ? -15.328 10.180 -10.330 1.00 42.76 353 PRO A O 1
ATOM 624 N N . ILE A 1 80 ? -16.055 8.392 -9.198 1.00 47.03 354 ILE A N 1
ATOM 625 C CA . ILE A 1 80 ? -16.191 9.099 -7.979 1.00 47.98 354 ILE A CA 1
ATOM 626 C C . ILE A 1 80 ? -15.027 8.787 -7.100 1.00 50.90 354 ILE A C 1
ATOM 627 O O . ILE A 1 80 ? -14.716 7.664 -6.881 1.00 55.66 354 ILE A O 1
ATOM 632 N N . ILE A 1 81 ? -14.383 9.808 -6.604 1.00 46.69 355 ILE A N 1
ATOM 633 C CA . ILE A 1 81 ? -13.263 9.619 -5.699 1.00 51.09 355 ILE A CA 1
ATOM 634 C C . ILE A 1 81 ? -13.664 10.025 -4.289 1.00 52.72 355 ILE A C 1
ATOM 635 O O . ILE A 1 81 ? -14.143 11.137 -4.061 1.00 52.14 355 ILE A O 1
ATOM 640 N N . SER A 1 82 ? -13.468 9.110 -3.349 1.00 53.23 356 SER A N 1
ATOM 641 C CA . SER A 1 82 ? -13.824 9.332 -1.954 1.00 55.17 356 SER A CA 1
ATOM 642 C C . SER A 1 82 ? -12.632 8.843 -1.128 1.00 60.28 356 SER A C 1
ATOM 643 O O . SER A 1 82 ? -11.729 8.223 -1.692 1.00 58.37 356 SER A O 1
ATOM 646 N N . PRO A 1 83 ? -12.606 9.124 0.192 1.00 61.81 357 PRO A N 1
ATOM 647 C CA . PRO A 1 83 ? -11.392 8.779 0.950 1.00 56.33 357 PRO A CA 1
ATOM 648 C C . PRO A 1 83 ? -10.990 7.311 0.842 1.00 60.19 357 PRO A C 1
ATOM 649 O O . PRO A 1 83 ? -11.803 6.417 1.073 1.00 60.31 357 PRO A O 1
ATOM 653 N N . GLY A 1 84 ? -9.737 7.074 0.468 1.00 59.30 358 GLY A N 1
ATOM 654 C CA . GLY A 1 84 ? -9.215 5.725 0.379 1.00 61.28 358 GLY A CA 1
ATOM 655 C C . GLY A 1 84 ? -9.404 5.063 -0.971 1.00 58.09 358 GLY A C 1
ATOM 656 O O . GLY A 1 84 ? -8.832 4.009 -1.234 1.00 59.27 358 GLY A O 1
ATOM 657 N N . ARG A 1 85 ? -10.203 5.654 -1.828 1.00 55.45 359 ARG A N 1
ATOM 658 C CA . ARG A 1 85 ? -10.421 5.077 -3.129 1.00 65.65 359 ARG A CA 1
ATOM 659 C C . ARG A 1 85 ? -9.410 5.446 -4.190 1.00 59.35 359 ARG A C 1
ATOM 660 O O . ARG A 1 85 ? -8.948 6.545 -4.259 1.00 53.67 359 ARG A O 1
ATOM 668 N N . VAL A 1 86 ? -9.087 4.487 -5.018 1.00 49.60 360 VAL A N 1
ATOM 669 C CA . VAL A 1 86 ? -8.188 4.704 -6.138 1.00 46.58 360 VAL A CA 1
ATOM 670 C C . VAL A 1 86 ? -8.824 4.400 -7.473 1.00 45.96 360 VAL A C 1
ATOM 671 O O . VAL A 1 86 ? -9.351 3.314 -7.659 1.00 55.41 360 VAL A O 1
ATOM 675 N N . TYR A 1 87 ? -8.799 5.355 -8.394 1.00 38.10 361 TYR A N 1
ATOM 676 C CA . TYR A 1 87 ? -9.226 5.067 -9.759 1.00 40.74 361 TYR A CA 1
ATOM 677 C C . TYR A 1 87 ? -8.001 4.992 -10.657 1.00 35.61 361 TYR A C 1
ATOM 678 O O . TYR A 1 87 ? -7.150 5.877 -10.623 1.00 35.94 361 TYR A O 1
ATOM 687 N N . GLU A 1 88 ? -7.895 3.917 -11.432 1.00 36.17 362 GLU A N 1
ATOM 688 C CA . GLU A 1 88 ? -6.765 3.741 -12.362 1.00 37.49 362 GLU A CA 1
ATOM 689 C C . GLU A 1 88 ? -7.241 3.564 -13.799 1.00 34.73 362 GLU A C 1
ATOM 690 O O . GLU A 1 88 ? -8.185 2.828 -14.063 1.00 38.92 362 GLU A O 1
ATOM 696 N N . TYR A 1 89 ? -6.604 4.223 -14.746 1.00 33.34 363 TYR A N 1
ATOM 697 C CA . TYR A 1 89 ? -6.911 3.903 -16.132 1.00 34.40 363 TYR A CA 1
ATOM 698 C C . TYR A 1 89 ? -5.665 4.037 -16.982 1.00 33.72 363 TYR A C 1
ATOM 699 O O . TYR A 1 89 ? -4.672 4.643 -16.567 1.00 34.59 363 TYR A O 1
ATOM 708 N N . THR A 1 90 ? -5.725 3.518 -18.183 1.00 30.40 364 THR A N 1
ATOM 709 C CA . THR A 1 90 ? -4.608 3.466 -19.084 1.00 36.47 364 THR A CA 1
ATOM 710 C C . THR A 1 90 ? -4.949 4.096 -20.405 1.00 39.09 364 THR A C 1
ATOM 711 O O . THR A 1 90 ? -6.002 3.894 -20.922 1.00 39.83 364 THR A O 1
ATOM 715 N N . SER A 1 91 ? -4.010 4.818 -20.980 1.00 35.58 365 SER A N 1
ATOM 716 C CA . SER A 1 91 ? -4.233 5.371 -22.280 1.00 41.80 365 SER A CA 1
ATOM 717 C C . SER A 1 91 ? -2.920 5.406 -23.024 1.00 45.09 365 SER A C 1
ATOM 718 O O . SER A 1 91 ? -1.879 4.915 -22.536 1.00 40.14 365 SER A O 1
ATOM 721 N N . CYS A 1 92 ? -2.949 5.951 -24.222 1.00 40.77 366 CYS A N 1
ATOM 722 C CA . CYS A 1 92 ? -1.727 5.944 -25.007 1.00 45.06 366 CYS A CA 1
ATOM 723 C C . CYS A 1 92 ? -1.617 7.237 -25.793 1.00 49.90 366 CYS A C 1
ATOM 724 O O . CYS A 1 92 ? -2.550 8.026 -25.859 1.00 47.68 366 CYS A O 1
ATOM 727 N N . THR A 1 93 ? -0.455 7.448 -26.387 1.00 46.94 367 THR A N 1
ATOM 728 C CA . THR A 1 93 ? -0.222 8.675 -27.110 1.00 53.42 367 THR A CA 1
ATOM 729 C C . THR A 1 93 ? 0.940 8.411 -28.039 1.00 54.95 367 THR A C 1
ATOM 730 O O . THR A 1 93 ? 1.757 7.528 -27.769 1.00 54.48 367 THR A O 1
ATOM 734 N N . THR A 1 94 ? 0.987 9.146 -29.145 1.00 58.70 368 THR A N 1
ATOM 735 C CA . THR A 1 94 ? 2.042 8.977 -30.132 1.00 65.28 368 THR A CA 1
ATOM 736 C C . THR A 1 94 ? 2.725 10.312 -30.366 1.00 59.69 368 THR A C 1
ATOM 737 O O . THR A 1 94 ? 2.067 11.350 -30.357 1.00 60.25 368 THR A O 1
ATOM 741 N N . PHE A 1 95 ? 4.045 10.280 -30.543 1.00 54.27 369 PHE A N 1
ATOM 742 C CA . PHE A 1 95 ? 4.806 11.474 -30.899 1.00 56.89 369 PHE A CA 1
ATOM 743 C C . PHE A 1 95 ? 5.554 11.257 -32.198 1.00 67.39 369 PHE A C 1
ATOM 744 O O . PHE A 1 95 ? 5.960 10.140 -32.498 1.00 75.16 369 PHE A O 1
ATOM 752 N N . SER A 1 96 ? 5.749 12.326 -32.968 1.00 70.08 370 SER A N 1
ATOM 753 C CA . SER A 1 96 ? 6.533 12.236 -34.198 1.00 67.63 370 SER A CA 1
ATOM 754 C C . SER A 1 96 ? 7.991 12.535 -33.897 1.00 72.33 370 SER A C 1
ATOM 755 O O . SER A 1 96 ? 8.802 12.724 -34.797 1.00 82.19 370 SER A O 1
ATOM 758 N N . THR A 1 97 ? 8.307 12.567 -32.610 1.00 66.67 371 THR A N 1
ATOM 759 C CA . THR A 1 97 ? 9.650 12.850 -32.125 1.00 63.69 371 THR A CA 1
ATOM 760 C C . THR A 1 97 ? 10.024 11.809 -31.076 1.00 62.70 371 THR A C 1
ATOM 761 O O . THR A 1 97 ? 9.151 11.122 -30.544 1.00 67.19 371 THR A O 1
ATOM 765 N N . THR A 1 98 ? 11.306 11.724 -30.741 1.00 65.88 372 THR A N 1
ATOM 766 C CA . THR A 1 98 ? 11.769 10.713 -29.794 1.00 66.81 372 THR A CA 1
ATOM 767 C C . THR A 1 98 ? 11.340 11.040 -28.365 1.00 71.75 372 THR A C 1
ATOM 768 O O . THR A 1 98 ? 11.410 10.184 -27.481 1.00 62.79 372 THR A O 1
ATOM 772 N N . SER A 1 99 ? 10.877 12.271 -28.147 1.00 59.82 373 SER A N 1
ATOM 773 C CA . SER A 1 99 ? 10.333 12.656 -26.851 1.00 63.02 373 SER A CA 1
ATOM 774 C C . SER A 1 99 ? 9.121 13.572 -26.980 1.00 52.07 373 SER A C 1
ATOM 775 O O . SER A 1 99 ? 8.844 14.136 -28.042 1.00 52.46 373 SER A O 1
ATOM 778 N N . GLY A 1 100 ? 8.412 13.723 -25.874 1.00 56.82 374 GLY A N 1
ATOM 779 C CA . GLY A 1 100 ? 7.296 14.637 -25.802 1.00 46.11 374 GLY A CA 1
ATOM 780 C C . GLY A 1 100 ? 6.932 14.725 -24.348 1.00 47.37 374 GLY A C 1
ATOM 781 O O . GLY A 1 100 ? 7.443 13.967 -23.521 1.00 43.65 374 GLY A O 1
ATOM 782 N N . TYR A 1 101 ? 6.062 15.657 -24.006 1.00 40.21 375 TYR A N 1
ATOM 783 C CA . TYR A 1 101 ? 5.578 15.665 -22.660 1.00 38.28 375 TYR A CA 1
ATOM 784 C C . TYR A 1 101 ? 4.122 16.085 -22.665 1.00 39.18 375 TYR A C 1
ATOM 785 O O . TYR A 1 101 ? 3.611 16.607 -23.656 1.00 42.28 375 TYR A O 1
ATOM 794 N N . MET A 1 102 ? 3.471 15.810 -21.547 1.00 39.60 376 MET A N 1
ATOM 795 C CA . MET A 1 102 ? 2.049 16.030 -21.379 1.00 34.91 376 MET A CA 1
ATOM 796 C C . MET A 1 102 ? 1.840 16.667 -20.026 1.00 35.54 376 MET A C 1
ATOM 797 O O . MET A 1 102 ? 2.573 16.385 -19.089 1.00 40.79 376 MET A O 1
ATOM 802 N N . GLU A 1 103 ? 0.871 17.569 -19.939 1.00 31.05 377 GLU A N 1
ATOM 803 C CA . GLU A 1 103 ? 0.438 18.066 -18.658 1.00 36.62 377 GLU A CA 1
ATOM 804 C C . GLU A 1 103 ? -1.011 18.480 -18.806 1.00 30.29 377 GLU A C 1
ATOM 805 O O . GLU A 1 103 ? -1.527 18.603 -19.927 1.00 30.59 377 GLU A O 1
ATOM 811 N N . GLY A 1 104 ? -1.670 18.708 -17.687 1.00 33.36 378 GLY A N 1
ATOM 812 C CA . GLY A 1 104 ? -3.006 19.252 -17.752 1.00 31.79 378 GLY A CA 1
ATOM 813 C C . GLY A 1 104 ? -3.655 19.093 -16.417 1.00 34.25 378 GLY A C 1
ATOM 814 O O . GLY A 1 104 ? -2.982 19.149 -15.401 1.00 32.91 378 GLY A O 1
ATOM 815 N N . TYR A 1 105 ? -4.969 18.896 -16.423 1.00 31.22 379 TYR A N 1
ATOM 816 C CA . TYR A 1 105 ? -5.691 18.760 -15.185 1.00 28.60 379 TYR A CA 1
ATOM 817 C C . TYR A 1 105 ? -7.035 18.088 -15.403 1.00 29.40 379 TYR A C 1
ATOM 818 O O . TYR A 1 105 ? -7.558 18.050 -16.527 1.00 30.60 379 TYR A O 1
ATOM 827 N N . TYR A 1 106 ? -7.582 17.567 -14.310 1.00 29.36 380 TYR A N 1
ATOM 828 C CA . TYR A 1 106 ? -8.929 17.020 -14.306 1.00 33.54 380 TYR A CA 1
ATOM 829 C C . TYR A 1 106 ? -9.843 18.009 -13.611 1.00 35.78 380 TYR A C 1
ATOM 830 O O . TYR A 1 106 ? -9.457 18.643 -12.634 1.00 38.94 380 TYR A O 1
ATOM 839 N N . THR A 1 107 ? -11.058 18.150 -14.106 1.00 34.45 381 THR A N 1
ATOM 840 C CA . THR A 1 107 ? -12.016 18.971 -13.404 1.00 34.22 381 THR A CA 1
ATOM 841 C C . THR A 1 107 ? -13.032 18.137 -12.631 1.00 36.59 381 THR A C 1
ATOM 842 O O . THR A 1 107 ? -13.716 17.278 -13.199 1.00 42.38 381 THR A O 1
ATOM 846 N N . PHE A 1 108 ? -13.063 18.367 -11.324 1.00 32.79 382 PHE A N 1
ATOM 847 C CA . PHE A 1 108 ? -13.864 17.613 -10.382 1.00 28.74 382 PHE A CA 1
ATOM 848 C C . PHE A 1 108 ? -14.961 18.517 -9.826 1.00 36.90 382 PHE A C 1
ATOM 849 O O . PHE A 1 108 ? -14.788 19.738 -9.760 1.00 35.86 382 PHE A O 1
ATOM 857 N N . HIS A 1 109 ? -16.089 17.934 -9.431 1.00 40.56 383 HIS A N 1
ATOM 858 C CA . HIS A 1 109 ? -17.048 18.664 -8.611 1.00 44.89 383 HIS A CA 1
ATOM 859 C C . HIS A 1 109 ? -17.341 17.901 -7.323 1.00 42.54 383 HIS A C 1
ATOM 860 O O . HIS A 1 109 ? -17.276 16.680 -7.296 1.00 41.50 383 HIS A O 1
ATOM 867 N N . PHE A 1 110 ? -17.651 18.602 -6.256 1.00 45.52 384 PHE A N 1
ATOM 868 C CA . PHE A 1 110 ? -17.981 17.952 -5.016 1.00 44.56 384 PHE A CA 1
ATOM 869 C C . PHE A 1 110 ? -19.388 17.390 -5.094 1.00 48.22 384 PHE A C 1
ATOM 870 O O . PHE A 1 110 ? -20.271 18.029 -5.596 1.00 46.18 384 PHE A O 1
ATOM 878 N N . LEU A 1 111 ? -19.579 16.175 -4.626 1.00 48.00 385 LEU A N 1
ATOM 879 C CA . LEU A 1 111 ? -20.890 15.549 -4.650 1.00 54.31 385 LEU A CA 1
ATOM 880 C C . LEU A 1 111 ? -21.811 16.178 -3.625 1.00 58.43 385 LEU A C 1
ATOM 881 O O . LEU A 1 111 ? -23.027 16.266 -3.826 1.00 64.25 385 LEU A O 1
ATOM 886 N N . TYR A 1 112 ? -21.245 16.619 -2.522 1.00 54.99 386 TYR A N 1
ATOM 887 C CA . TYR A 1 112 ? -22.060 17.093 -1.439 1.00 60.39 386 TYR A CA 1
ATOM 888 C C . TYR A 1 112 ? -21.878 18.565 -1.154 1.00 65.50 386 TYR A C 1
ATOM 889 O O . TYR A 1 112 ? -22.296 19.061 -0.142 1.00 71.96 386 TYR A O 1
ATOM 898 N N . PHE A 1 113 ? -21.276 19.269 -2.088 1.00 60.85 387 PHE A N 1
ATOM 899 C CA . PHE A 1 113 ? -21.263 20.724 -2.037 1.00 65.87 387 PHE A CA 1
ATOM 900 C C . PHE A 1 113 ? -21.762 21.310 -3.350 1.00 70.83 387 PHE A C 1
ATOM 901 O O . PHE A 1 113 ? -21.215 21.053 -4.425 1.00 66.41 387 PHE A O 1
ATOM 909 N N . LYS A 1 114 ? -22.825 22.099 -3.226 1.00 85.75 388 LYS A N 1
ATOM 910 C CA . LYS A 1 114 ? -23.546 22.671 -4.353 1.00 95.23 388 LYS A CA 1
ATOM 911 C C . LYS A 1 114 ? -22.631 23.555 -5.192 1.00 100.57 388 LYS A C 1
ATOM 912 O O . LYS A 1 114 ? -22.167 24.599 -4.725 1.00 105.47 388 LYS A O 1
ATOM 918 N N . ASP A 1 115 ? -22.368 23.116 -6.423 1.00 93.34 389 ASP A N 1
ATOM 919 C CA . ASP A 1 115 ? -21.638 23.903 -7.413 1.00 88.85 389 ASP A CA 1
ATOM 920 C C . ASP A 1 115 ? -20.207 24.272 -7.011 1.00 71.59 389 ASP A C 1
ATOM 921 O O . ASP A 1 115 ? -19.663 25.270 -7.484 1.00 69.48 389 ASP A O 1
ATOM 926 N N . LYS A 1 116 ? -19.590 23.490 -6.156 1.00 58.23 390 LYS A N 1
ATOM 927 C CA . LYS A 1 116 ? -18.191 23.677 -5.901 1.00 57.81 390 LYS A CA 1
ATOM 928 C C . LYS A 1 116 ? -17.425 22.787 -6.866 1.00 55.14 390 LYS A C 1
ATOM 929 O O . LYS A 1 116 ? -17.528 21.596 -6.822 1.00 46.24 390 LYS A O 1
ATOM 935 N N . ILE A 1 117 ? -16.697 23.414 -7.760 1.00 35.43 391 ILE A N 1
ATOM 936 C CA . ILE A 1 117 ? -15.949 22.738 -8.823 1.00 33.76 391 ILE A CA 1
ATOM 937 C C . ILE A 1 117 ? -14.485 23.152 -8.704 1.00 36.80 391 ILE A C 1
ATOM 938 O O . ILE A 1 117 ? -14.196 24.279 -8.321 1.00 33.06 391 ILE A O 1
ATOM 943 N N . PHE A 1 118 ? -13.561 22.257 -9.025 1.00 38.34 392 PHE A N 1
ATOM 944 C CA . PHE A 1 118 ? -12.139 22.569 -8.859 1.00 37.22 392 PHE A CA 1
ATOM 945 C C . PHE A 1 118 ? -11.268 21.706 -9.777 1.00 35.74 392 PHE A C 1
ATOM 946 O O . PHE A 1 118 ? -11.690 20.648 -10.254 1.00 30.71 392 PHE A O 1
ATOM 954 N N . ASN A 1 119 ? -10.048 22.166 -10.033 1.00 33.50 393 ASN A N 1
ATOM 955 C CA . ASN A 1 119 ? -9.180 21.452 -10.934 1.00 33.60 393 ASN A CA 1
ATOM 956 C C . ASN A 1 119 ? -8.102 20.747 -10.151 1.00 37.85 393 ASN A C 1
ATOM 957 O O . ASN A 1 119 ? -7.621 21.243 -9.148 1.00 39.26 393 ASN A O 1
ATOM 962 N N . VAL A 1 120 ? -7.743 19.569 -10.616 1.00 38.18 394 VAL A N 1
ATOM 963 C CA . VAL A 1 120 ? -6.724 18.763 -9.981 1.00 38.74 394 VAL A CA 1
ATOM 964 C C . VAL A 1 120 ? -5.609 18.595 -10.985 1.00 30.46 394 VAL A C 1
ATOM 965 O O . VAL A 1 120 ? -5.845 18.140 -12.094 1.00 31.21 394 VAL A O 1
ATOM 969 N N . ALA A 1 121 ? -4.391 18.953 -10.593 1.00 38.66 395 ALA A N 1
ATOM 970 C CA . ALA A 1 121 ? -3.261 18.932 -11.508 1.00 34.15 395 ALA A CA 1
ATOM 971 C C . ALA A 1 121 ? -2.826 17.516 -11.887 1.00 40.56 395 ALA A C 1
ATOM 972 O O . ALA A 1 121 ? -2.736 16.622 -11.046 1.00 41.24 395 ALA A O 1
ATOM 974 N N . ILE A 1 122 ? -2.553 17.328 -13.170 1.00 38.34 396 ILE A N 1
ATOM 975 C CA . ILE A 1 122 ? -1.874 16.133 -13.647 1.00 36.49 396 ILE A CA 1
ATOM 976 C C . ILE A 1 122 ? -0.427 16.543 -13.763 1.00 43.60 396 ILE A C 1
ATOM 977 O O . ILE A 1 122 ? -0.156 17.568 -14.386 1.00 43.48 396 ILE A O 1
ATOM 982 N N . PRO A 1 123 ? 0.504 15.769 -13.168 1.00 32.45 397 PRO A N 1
ATOM 983 C CA . PRO A 1 123 ? 1.895 16.230 -13.202 1.00 39.36 397 PRO A CA 1
ATOM 984 C C . PRO A 1 123 ? 2.382 16.273 -14.629 1.00 40.04 397 PRO A C 1
ATOM 985 O O . PRO A 1 123 ? 1.882 15.517 -15.470 1.00 41.51 397 PRO A O 1
ATOM 989 N N . ARG A 1 124 ? 3.305 17.173 -14.923 1.00 36.27 398 ARG A N 1
ATOM 990 C CA . ARG A 1 124 ? 3.950 17.111 -16.207 1.00 31.05 398 ARG A CA 1
ATOM 991 C C . ARG A 1 124 ? 4.759 15.840 -16.204 1.00 38.62 398 ARG A C 1
ATOM 992 O O . ARG A 1 124 ? 5.519 15.571 -15.271 1.00 47.63 398 ARG A O 1
ATOM 1000 N N . PHE A 1 125 ? 4.587 15.035 -17.235 1.00 39.20 399 PHE A N 1
ATOM 1001 C CA . PHE A 1 125 ? 5.428 13.877 -17.362 1.00 42.42 399 PHE A CA 1
ATOM 1002 C C . PHE A 1 125 ? 6.005 13.836 -18.746 1.00 46.20 399 PHE A C 1
ATOM 1003 O O . PHE A 1 125 ? 5.315 14.122 -19.721 1.00 40.15 399 PHE A O 1
ATOM 1011 N N . HIS A 1 126 ? 7.277 13.490 -18.804 1.00 48.24 400 HIS A N 1
ATOM 1012 C CA . HIS A 1 126 ? 8.002 13.397 -20.034 1.00 46.90 400 HIS A CA 1
ATOM 1013 C C . HIS A 1 126 ? 8.048 11.976 -20.451 1.00 49.76 400 HIS A C 1
ATOM 1014 O O . HIS A 1 126 ? 8.124 11.115 -19.645 1.00 44.87 400 HIS A O 1
ATOM 1021 N N . MET A 1 127 ? 7.966 11.763 -21.739 1.00 45.69 401 MET A N 1
ATOM 1022 C CA . MET A 1 127 ? 8.171 10.485 -22.322 1.00 47.23 401 MET A CA 1
ATOM 1023 C C . MET A 1 127 ? 9.335 10.624 -23.296 1.00 58.91 401 MET A C 1
ATOM 1024 O O . MET A 1 127 ? 9.341 11.490 -24.137 1.00 55.30 401 MET A O 1
ATOM 1029 N N . ALA A 1 128 ? 10.317 9.762 -23.152 1.00 53.80 402 ALA A N 1
ATOM 1030 C CA . ALA A 1 128 ? 11.491 9.837 -23.982 1.00 64.74 402 ALA A CA 1
ATOM 1031 C C . ALA A 1 128 ? 11.991 8.459 -24.354 1.00 64.42 402 ALA A C 1
ATOM 1032 O O . ALA A 1 128 ? 12.060 7.581 -23.531 1.00 62.55 402 ALA A O 1
ATOM 1034 N N . CYS A 1 129 ? 12.322 8.246 -25.622 1.00 62.47 403 CYS A N 1
ATOM 1035 C CA . CYS A 1 129 ? 12.831 6.940 -26.041 1.00 77.75 403 CYS A CA 1
ATOM 1036 C C . CYS A 1 129 ? 14.350 6.940 -25.937 1.00 87.31 403 CYS A C 1
ATOM 1037 O O . CYS A 1 129 ? 15.000 7.822 -26.498 1.00 81.40 403 CYS A O 1
ATOM 1040 N N . PRO A 1 130 ? 14.932 5.979 -25.220 1.00 98.21 404 PRO A N 1
ATOM 1041 C CA . PRO A 1 130 ? 16.385 6.059 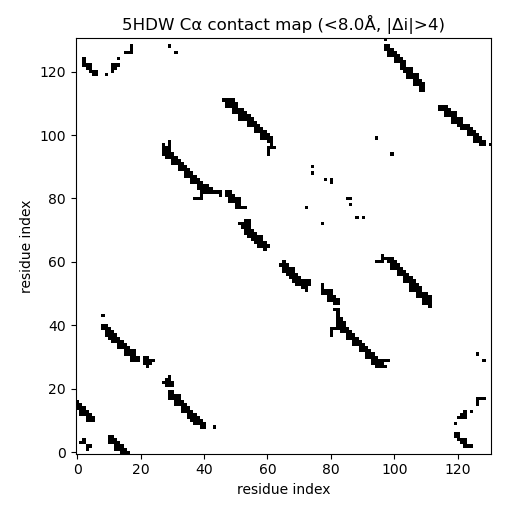-25.020 1.00 111.68 404 PRO A CA 1
ATOM 1042 C C . PRO A 1 130 ? 17.083 6.192 -26.375 1.00 125.83 404 PRO A C 1
ATOM 1043 O O . PRO A 1 130 ? 17.809 7.142 -26.622 1.00 127.78 404 PRO A O 1
ATOM 1047 N N . THR A 1 131 ? 16.824 5.244 -27.256 1.00 137.54 405 THR A N 1
ATOM 1048 C CA . THR A 1 131 ? 17.413 5.259 -28.579 1.00 138.86 405 THR A CA 1
ATOM 1049 C C . THR A 1 131 ? 16.973 6.544 -29.257 1.00 135.08 405 THR A C 1
ATOM 1050 O O . THR A 1 131 ? 17.634 7.579 -29.127 1.00 133.32 405 THR A O 1
#

InterPro domains:
  IPR001810 F-box domain [PF12937] (13-58)
  IPR001810 F-box domain [PS50181] (10-56)
  IPR001810 F-box domain [SM00256] (16-56)
  IPR007474 ApaG domain [PF04379] (295-383)
  IPR007474 ApaG domain [PS51087] (278-408)
  IPR018958 Knr4/Smi1-like domain [PF09346] (121-250)
  IPR018958 Knr4/Smi1-like domain [SM00860] (121-251)
  IPR036047 F-box-like domain superfamily [SSF81383] (4-81)
  IPR036767 ApaG domain superfamily [G3DSA:2.60.40.1470] (275-407)
  IPR036767 ApaG domain superfamily [SSF110069] (280-409)
  IPR037883 Knr4/Smi1-like domain superfamily [G3DSA:3.40.1580.10] (115-258)
  IPR037883 Knr4/Smi1-like domain superfamily [SSF160631] (99-265)
  IPR052121 F-box Protein Family Substrate Recognition Components [PTHR46550] (2-406)

Nearest PDB structures (foldseek):
  5hdw-assembly1_A  TM=1.008E+00  e=3.931E-25  Homo sapiens
  1xvs-assembly1_B  TM=9.373E-01  e=2.549E-11  Vibrio cholerae
  1xq4-assembly1_A  TM=9.450E-01  e=3.691E-11  Bordetella pertussis
  1tza-assembly1_B  TM=9.119E-01  e=1.501E-11  Shewanella oneidensis MR-1
  1tza-assembly1_A  TM=9.048E-01  e=2.293E-11  Shewanella oneidensis MR-1

Sequence (131 aa):
SEFVATTGDITVSVSTSFLPELSSVHPPHYFFTYRIRIEMSKDALPEKACQLDSRYWRITNAKGDVEEVQGPGVVGEFPIISPGRVYEYTSCTTFSTTSGYMEGYYTFHFLYFKDKIFNVAIPRFHMACPT

Secondary structure (DSSP, 8-state):
-EEEEEETTEEEEEEEEE-GGG-BTTTTBEEEEEEEEEEE-TTS-GGG-EEEEEEEEEEEETTS-EEEEEEESBTTB--EE-TT-EEEEEEEEEESSSEEEEEEEEEEEESSSTT-EEEEEEEEEEEE---

Foldseek 3Di:
DKDWDFDDQKIKMKDKDWDVVPADVVQGKTKMKMKIKIAGAQPDDQQQKKKWFKWWKWKFAPVGDIDIDIDTDDPPDIDIYGHPDMDMDMDMDIHSHQKMKMWTWIKMGGPNDPPRIDTTTDGIDMDGHPD